Protein AF-A0A7S3J3R4-F1 (afdb_monomer)

Solvent-accessible surface area (backbone atoms only — not comparable to full-atom values): 10955 Å² total; per-residue (Å²): 114,81,49,63,76,41,89,55,71,87,68,27,63,51,72,70,65,53,47,69,31,86,88,44,47,94,72,54,48,78,91,79,59,81,81,78,92,63,85,88,74,70,98,62,64,86,93,52,90,71,54,74,69,54,53,52,48,52,53,50,51,50,54,51,51,53,54,53,51,50,52,52,51,50,52,52,52,52,52,52,50,53,50,51,53,52,51,57,58,61,67,70,74,77,82,84,78,84,78,80,92,84,80,83,87,82,84,84,84,89,83,91,79,78,94,75,86,84,80,86,78,80,94,80,85,86,84,80,89,79,85,88,81,91,84,83,82,88,76,71,71,63,64,55,56,50,52,52,54,48,55,56,54,63,66,67,70,79,119

Structure (mmCIF, N/CA/C/O backbone):
data_AF-A0A7S3J3R4-F1
#
_entry.id   AF-A0A7S3J3R4-F1
#
loop_
_atom_site.group_PDB
_atom_site.id
_atom_site.type_symbol
_atom_site.label_atom_id
_atom_site.label_alt_id
_atom_site.label_comp_id
_atom_site.label_asym_id
_atom_site.label_entity_id
_atom_site.label_seq_id
_atom_site.pdbx_PDB_ins_code
_atom_site.Cartn_x
_atom_site.Cartn_y
_atom_site.Cartn_z
_atom_site.occupancy
_atom_site.B_iso_or_equiv
_atom_site.auth_seq_id
_atom_site.auth_comp_id
_atom_site.auth_asym_id
_atom_site.auth_atom_id
_atom_site.pdbx_PDB_model_num
ATOM 1 N N . MET A 1 1 ? -12.544 8.537 21.129 1.00 68.88 1 MET A N 1
ATOM 2 C CA . MET A 1 1 ? -11.521 9.565 20.808 1.00 68.88 1 MET A CA 1
ATOM 3 C C . MET A 1 1 ? -10.364 9.594 21.810 1.00 68.88 1 M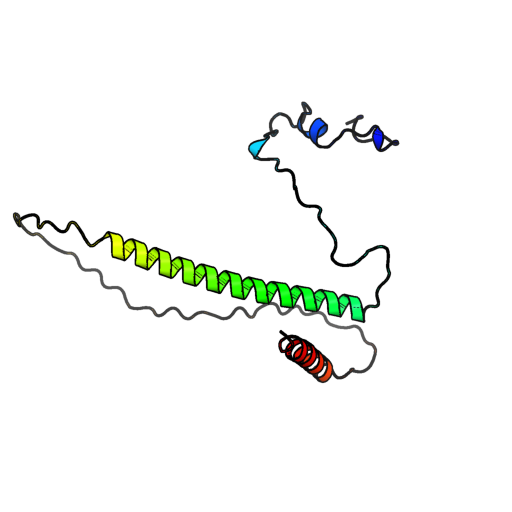ET A C 1
ATOM 5 O O . MET A 1 1 ? -9.227 9.428 21.389 1.00 68.88 1 MET A O 1
ATOM 9 N N . ASN A 1 2 ? -10.612 9.698 23.123 1.00 81.31 2 ASN A N 1
ATOM 10 C CA . ASN A 1 2 ? -9.551 9.814 24.149 1.00 81.31 2 ASN A CA 1
ATOM 11 C C . ASN A 1 2 ? -8.553 8.637 24.232 1.00 81.31 2 ASN A C 1
ATOM 13 O O . ASN A 1 2 ? -7.513 8.774 24.869 1.00 81.31 2 ASN A O 1
ATOM 17 N N . LYS A 1 3 ? -8.859 7.488 23.614 1.00 82.75 3 LYS A N 1
ATOM 18 C CA . LYS A 1 3 ? -7.997 6.292 23.589 1.00 82.75 3 LYS A CA 1
ATOM 19 C C . LYS A 1 3 ? -6.926 6.314 22.480 1.00 82.75 3 LYS A C 1
ATOM 21 O O . LYS A 1 3 ? -5.956 5.576 22.568 1.00 82.75 3 LYS A O 1
ATOM 26 N N . LEU A 1 4 ? -7.076 7.158 21.452 1.00 89.31 4 LEU A N 1
ATOM 27 C CA . LEU A 1 4 ? -6.114 7.259 20.338 1.00 89.31 4 LEU A CA 1
ATOM 28 C C . LEU A 1 4 ? -5.055 8.342 20.587 1.00 89.31 4 LEU A C 1
ATOM 30 O O . LEU A 1 4 ? -3.886 8.177 20.249 1.00 89.31 4 LEU A O 1
ATOM 34 N N . LEU A 1 5 ? -5.461 9.451 21.210 1.00 90.88 5 LEU A N 1
ATOM 35 C CA . LEU A 1 5 ? -4.620 10.628 21.441 1.00 90.88 5 LEU A CA 1
ATOM 36 C C . LEU A 1 5 ? -3.950 10.576 22.821 1.00 90.88 5 LEU A C 1
ATOM 38 O O . LEU A 1 5 ? -4.136 11.459 23.656 1.00 90.88 5 LEU A O 1
ATOM 42 N N . LYS A 1 6 ? -3.185 9.511 23.073 1.00 91.25 6 LYS A N 1
ATOM 43 C CA . LYS A 1 6 ? -2.345 9.377 24.270 1.00 91.25 6 LYS A CA 1
ATOM 44 C C . LYS A 1 6 ? -0.904 9.769 23.955 1.00 91.25 6 LYS A C 1
ATOM 46 O O . LYS A 1 6 ? -0.372 9.413 22.899 1.00 91.25 6 LYS A O 1
ATOM 51 N N . PHE A 1 7 ? -0.271 10.496 24.879 1.00 92.62 7 PHE A N 1
ATOM 52 C CA . PHE A 1 7 ? 1.134 10.887 24.746 1.00 92.62 7 PHE A CA 1
ATOM 53 C C . PHE A 1 7 ? 2.029 9.645 24.683 1.00 92.62 7 PHE A C 1
ATOM 55 O O . PHE A 1 7 ? 2.780 9.468 23.723 1.00 92.62 7 PHE A O 1
ATOM 62 N N . ASN A 1 8 ? 1.861 8.742 25.653 1.00 93.50 8 ASN A N 1
ATOM 63 C CA . ASN A 1 8 ? 2.535 7.454 25.673 1.00 93.50 8 ASN A CA 1
ATOM 64 C C . ASN A 1 8 ? 2.039 6.576 24.505 1.00 93.50 8 ASN A C 1
ATOM 66 O O . ASN A 1 8 ? 0.847 6.265 24.451 1.00 93.50 8 ASN A O 1
ATOM 70 N N . PRO A 1 9 ? 2.913 6.145 23.576 1.00 93.31 9 PRO A N 1
ATOM 71 C CA . PRO A 1 9 ? 2.506 5.323 22.438 1.00 93.31 9 PRO A CA 1
ATOM 72 C C . PRO A 1 9 ? 1.976 3.949 22.851 1.00 93.31 9 PRO A C 1
ATOM 74 O O . PRO A 1 9 ? 1.142 3.400 22.143 1.00 93.31 9 PRO A O 1
ATOM 77 N N . LYS A 1 10 ? 2.419 3.410 23.994 1.00 91.12 10 LYS A N 1
ATOM 78 C CA . LYS A 1 10 ? 1.972 2.100 24.492 1.00 91.12 10 LYS A CA 1
ATOM 79 C C . LYS A 1 10 ? 0.549 2.118 25.047 1.00 91.12 10 LYS A C 1
ATOM 81 O O . LYS A 1 10 ? -0.067 1.072 25.164 1.00 91.12 10 LYS A O 1
ATOM 86 N N . GLU A 1 11 ? 0.049 3.297 25.404 1.00 89.94 11 GLU A N 1
ATOM 87 C CA . GLU A 1 11 ? -1.320 3.489 25.898 1.00 89.94 11 GLU A CA 1
ATOM 88 C C . GLU A 1 11 ? -2.301 3.836 24.774 1.00 89.94 11 GLU A C 1
ATOM 90 O O . GLU A 1 11 ? -3.494 4.015 25.027 1.00 89.94 11 GLU A O 1
ATOM 95 N N . ARG A 1 12 ? -1.808 3.990 23.538 1.00 93.62 12 ARG A N 1
ATOM 96 C CA . ARG A 1 12 ? -2.674 4.195 22.378 1.00 93.62 12 ARG A CA 1
ATOM 97 C C . ARG A 1 12 ? -3.349 2.875 22.034 1.00 93.62 12 ARG A C 1
ATOM 99 O O . ARG A 1 12 ? -2.698 1.836 22.015 1.00 93.62 12 ARG A O 1
ATOM 106 N N . LEU A 1 13 ? -4.639 2.959 21.736 1.00 91.88 13 LEU A N 1
ATOM 107 C CA . LEU A 1 13 ? -5.449 1.832 21.278 1.00 91.88 13 LEU A CA 1
ATOM 108 C C . LEU A 1 13 ? -4.797 1.139 20.070 1.00 91.88 13 LEU A C 1
ATOM 110 O O . LEU A 1 13 ? -4.300 1.824 19.167 1.00 91.88 13 LEU A O 1
ATOM 114 N N . THR A 1 14 ? -4.816 -0.194 20.039 1.00 92.38 14 THR A N 1
ATOM 115 C CA . THR A 1 14 ? -4.342 -0.944 18.867 1.00 92.38 14 THR A CA 1
ATOM 116 C C . THR A 1 14 ? -5.329 -0.813 17.704 1.00 92.38 14 THR A C 1
ATOM 118 O O . THR A 1 14 ? -6.475 -0.397 17.881 1.00 92.38 14 THR A O 1
ATOM 121 N N . VAL A 1 15 ? -4.884 -1.126 16.482 1.00 91.50 15 VAL A N 1
ATOM 122 C CA . VAL A 1 15 ? -5.758 -1.057 15.296 1.00 91.50 15 VAL A CA 1
ATOM 123 C C . VAL A 1 15 ? -6.914 -2.053 15.414 1.00 91.50 15 VAL A C 1
ATOM 125 O O . VAL A 1 15 ? -8.041 -1.696 15.094 1.00 91.50 15 VAL A O 1
ATOM 128 N N . GLU A 1 16 ? -6.646 -3.254 15.924 1.00 89.56 16 GLU A N 1
ATOM 129 C CA . GLU A 1 16 ? -7.643 -4.314 16.124 1.00 89.56 16 GLU A CA 1
ATOM 130 C C . GLU A 1 16 ? -8.737 -3.854 17.101 1.00 89.56 16 GLU A C 1
ATOM 132 O O . GLU A 1 16 ? -9.913 -3.816 16.751 1.00 89.56 16 GLU A O 1
ATOM 137 N N . GLU A 1 17 ? -8.348 -3.337 18.269 1.00 88.88 17 GLU A N 1
ATOM 138 C CA . GLU A 1 17 ? -9.284 -2.776 19.254 1.00 88.88 17 GLU A CA 1
ATOM 139 C C . GLU A 1 17 ? -10.034 -1.532 18.736 1.00 88.88 17 GLU A C 1
ATOM 141 O O . GLU A 1 17 ? -11.140 -1.217 19.183 1.00 88.88 17 GLU A O 1
ATOM 146 N N . ALA A 1 18 ? -9.428 -0.774 17.816 1.00 90.44 18 ALA A N 1
ATOM 147 C CA . ALA A 1 18 ? -10.064 0.389 17.206 1.00 90.44 18 ALA A CA 1
ATOM 148 C C . ALA A 1 18 ? -11.159 -0.002 16.205 1.00 90.44 18 ALA A C 1
ATOM 150 O O . ALA A 1 18 ? -12.154 0.721 16.104 1.00 90.44 18 ALA A O 1
ATOM 151 N N . LEU A 1 19 ? -10.988 -1.120 15.495 1.00 90.00 19 LEU A N 1
ATOM 152 C CA . LEU A 1 19 ? -11.960 -1.654 14.537 1.00 90.00 19 LEU A CA 1
ATOM 153 C C . LEU A 1 19 ? -13.202 -2.227 15.238 1.00 90.00 19 LEU A C 1
ATOM 155 O O . LEU A 1 19 ? -14.307 -2.105 14.719 1.00 90.00 19 LEU A O 1
ATOM 159 N N . GLU A 1 20 ? -13.057 -2.715 16.470 1.00 89.62 20 GLU A N 1
ATOM 160 C CA . GLU A 1 20 ? -14.174 -3.180 17.309 1.00 89.62 20 GLU A CA 1
ATOM 161 C C . GLU A 1 20 ? -14.956 -2.042 18.000 1.00 89.62 20 GLU A C 1
ATOM 163 O O . GLU A 1 20 ? -15.964 -2.267 18.678 1.00 89.62 20 GLU A O 1
ATOM 168 N N . HIS A 1 21 ? -14.521 -0.786 17.867 1.00 91.31 21 HIS A N 1
ATOM 169 C CA . HIS A 1 21 ? -15.141 0.328 18.582 1.00 91.31 21 HIS A CA 1
ATOM 170 C C . HIS A 1 21 ? -16.574 0.603 18.087 1.00 91.31 21 HIS A C 1
ATOM 172 O O . HIS A 1 21 ? -16.830 0.695 16.888 1.00 91.31 21 HIS A O 1
ATOM 178 N N . THR A 1 22 ? -17.498 0.913 19.008 1.00 90.62 22 THR A N 1
ATOM 179 C CA . THR A 1 22 ? -18.935 1.194 18.748 1.00 90.62 22 THR A CA 1
ATOM 180 C C . THR A 1 22 ? -19.206 2.260 17.676 1.00 90.62 22 THR A C 1
ATOM 182 O O . THR A 1 22 ? -20.307 2.356 17.153 1.00 90.62 22 THR A O 1
ATOM 185 N N . TYR A 1 23 ? -18.209 3.082 17.352 1.00 89.81 23 TYR A N 1
ATOM 186 C CA . TYR A 1 23 ? -18.318 4.126 16.332 1.00 89.81 23 TYR A CA 1
ATOM 187 C C . TYR A 1 23 ? -18.191 3.569 14.905 1.00 89.81 23 TYR A C 1
ATOM 189 O O . TYR A 1 23 ? -18.845 4.065 13.997 1.00 89.81 23 TYR A O 1
ATOM 197 N N . VAL A 1 24 ? -17.361 2.542 14.707 1.00 90.69 24 VAL A N 1
ATOM 198 C CA . VAL A 1 24 ? -17.116 1.908 13.401 1.00 90.69 24 VAL A CA 1
ATOM 199 C C . VAL A 1 24 ? -17.804 0.548 13.269 1.00 90.69 24 VAL A C 1
ATOM 201 O O . VAL A 1 24 ? -17.741 -0.056 12.205 1.00 90.69 24 VAL A O 1
ATOM 204 N N . SER A 1 25 ? -18.521 0.098 14.303 1.00 89.62 25 SER A N 1
ATOM 205 C CA . SER A 1 25 ? -19.183 -1.214 14.351 1.00 89.62 25 SER A CA 1
ATOM 206 C C . SER A 1 25 ? -20.146 -1.473 13.191 1.00 89.62 25 SER A C 1
ATOM 208 O O . SER A 1 25 ? -20.285 -2.609 12.758 1.00 89.62 25 SER A O 1
ATOM 210 N N . GLN A 1 26 ? -20.778 -0.429 12.645 1.00 91.00 26 GLN A N 1
ATOM 211 C CA . GLN A 1 26 ? -21.660 -0.539 11.476 1.00 91.00 26 GLN A CA 1
ATOM 212 C C . GLN A 1 26 ? -20.921 -0.963 10.197 1.00 91.00 26 GLN A C 1
ATOM 214 O O . GLN A 1 26 ? -21.548 -1.463 9.266 1.00 91.00 26 GLN A O 1
ATOM 219 N N . PHE A 1 27 ? -19.606 -0.753 10.143 1.00 90.75 27 PHE A N 1
ATOM 220 C CA . PHE A 1 27 ? -18.751 -1.053 8.995 1.00 90.75 27 PHE A CA 1
ATOM 221 C C . PHE A 1 27 ? -17.738 -2.164 9.280 1.00 90.75 27 PHE A C 1
ATOM 223 O O . PHE A 1 27 ? -17.032 -2.575 8.362 1.00 90.75 27 PHE A O 1
ATOM 230 N N . HIS A 1 28 ? -17.655 -2.630 10.528 1.00 91.31 28 HIS A N 1
ATOM 231 C CA . HIS A 1 28 ? -16.692 -3.642 10.928 1.00 91.31 28 HIS A CA 1
ATOM 232 C C . HIS A 1 28 ? -17.027 -4.987 10.277 1.00 91.31 28 HIS A C 1
ATOM 234 O O . HIS A 1 28 ? -18.146 -5.492 10.404 1.00 91.31 28 HIS A O 1
ATOM 240 N N . ASN A 1 29 ? -16.059 -5.556 9.559 1.00 90.31 29 ASN A N 1
ATOM 241 C CA . ASN A 1 29 ? -16.207 -6.856 8.919 1.00 90.31 29 ASN A CA 1
ATOM 242 C C . ASN A 1 29 ? -14.850 -7.553 8.775 1.00 90.31 29 ASN A C 1
ATOM 244 O O . ASN A 1 29 ? -14.033 -7.175 7.934 1.00 90.31 29 ASN A O 1
ATOM 248 N N . ILE A 1 30 ? -14.680 -8.640 9.528 1.00 86.81 30 ILE A N 1
ATOM 249 C CA . ILE A 1 30 ? -13.457 -9.451 9.588 1.00 86.81 30 ILE A CA 1
ATOM 250 C C . ILE A 1 30 ? -13.030 -9.948 8.196 1.00 86.81 30 ILE A C 1
ATOM 252 O O . ILE A 1 30 ? -11.841 -9.952 7.880 1.00 86.81 30 ILE A O 1
ATOM 256 N N . ASP A 1 31 ? -13.979 -10.297 7.322 1.00 88.12 31 ASP A N 1
ATOM 257 C CA . ASP A 1 31 ? -13.667 -10.811 5.981 1.00 88.12 31 ASP A CA 1
ATOM 258 C C . ASP A 1 31 ? -13.062 -9.739 5.056 1.00 88.12 31 ASP A C 1
ATOM 260 O O . ASP A 1 31 ? -12.344 -10.060 4.106 1.00 88.12 31 ASP A O 1
ATOM 264 N N . ASN A 1 32 ? -13.336 -8.457 5.322 1.00 88.81 32 ASN A N 1
ATOM 265 C CA . ASN A 1 32 ? -12.860 -7.322 4.525 1.00 88.81 32 ASN A CA 1
ATOM 266 C C . ASN A 1 32 ? -11.655 -6.597 5.149 1.00 88.81 32 ASN A C 1
ATOM 268 O O . ASN A 1 32 ? -11.187 -5.600 4.595 1.00 88.81 32 ASN A O 1
ATOM 272 N N . GLU A 1 33 ? -11.114 -7.108 6.256 1.00 90.62 33 GLU A N 1
ATOM 273 C CA . GLU A 1 33 ? -10.012 -6.507 7.016 1.00 90.62 33 GLU A CA 1
ATOM 274 C C . GLU A 1 33 ? -8.761 -7.421 7.004 1.00 90.62 33 GLU A C 1
ATOM 276 O O . GLU A 1 33 ? -8.383 -8.001 8.022 1.00 90.62 33 GLU A O 1
ATOM 281 N N . PRO A 1 34 ? -8.082 -7.607 5.850 1.00 90.69 34 PRO A N 1
ATOM 282 C CA . PRO A 1 34 ? -6.977 -8.556 5.743 1.00 90.69 34 PRO A CA 1
ATOM 283 C C . PRO A 1 34 ? -5.692 -8.061 6.420 1.00 90.69 34 PRO A C 1
ATOM 285 O O . PRO A 1 34 ? -5.210 -6.955 6.167 1.00 90.69 34 PRO A O 1
ATOM 288 N N . VAL A 1 35 ? -5.048 -8.951 7.176 1.00 90.69 35 VAL A N 1
ATOM 289 C CA . VAL A 1 35 ? -3.709 -8.722 7.736 1.00 90.69 35 VAL A CA 1
ATOM 290 C C . VAL A 1 35 ? -2.629 -9.080 6.708 1.00 90.69 35 VAL A C 1
ATOM 292 O O . VAL A 1 35 ? -2.635 -10.148 6.088 1.00 90.69 35 VAL A O 1
ATOM 295 N N . CYS A 1 36 ? -1.655 -8.188 6.516 1.00 92.75 36 CYS A N 1
ATOM 296 C CA . CYS A 1 36 ? -0.503 -8.471 5.664 1.00 92.75 36 CYS A CA 1
ATOM 297 C C . CYS A 1 36 ? 0.511 -9.357 6.404 1.00 92.75 36 CYS A C 1
ATOM 299 O O . CYS A 1 36 ? 1.326 -8.866 7.177 1.00 92.75 36 CYS A O 1
ATOM 301 N N . ASN A 1 37 ? 0.538 -10.655 6.089 1.00 91.94 37 ASN A N 1
ATOM 302 C CA . ASN A 1 37 ? 1.492 -11.613 6.681 1.00 91.94 37 ASN A CA 1
ATOM 303 C C . ASN A 1 37 ? 2.957 -11.399 6.251 1.00 91.94 37 ASN A C 1
ATOM 305 O O . ASN A 1 37 ? 3.857 -12.105 6.702 1.00 91.94 37 ASN A O 1
ATOM 309 N N . LYS A 1 38 ? 3.212 -10.480 5.314 1.00 92.75 38 LYS A N 1
ATOM 310 C CA . LYS A 1 38 ? 4.549 -10.211 4.779 1.00 92.75 38 LYS A CA 1
ATOM 311 C C . LYS A 1 38 ? 5.073 -8.909 5.353 1.00 92.75 38 LYS A C 1
ATOM 313 O O . LYS A 1 38 ? 4.437 -7.868 5.202 1.00 92.75 38 LYS A O 1
ATOM 318 N N . VAL A 1 39 ? 6.279 -8.963 5.908 1.00 91.12 39 VAL A N 1
ATOM 319 C CA . VAL A 1 39 ? 7.015 -7.762 6.303 1.00 91.12 39 VAL A CA 1
ATOM 320 C C . VAL A 1 39 ? 7.338 -6.952 5.049 1.00 91.12 39 VAL A C 1
ATOM 322 O O . VAL A 1 39 ? 8.024 -7.426 4.139 1.00 91.12 39 VAL A O 1
ATOM 325 N N . ILE A 1 40 ? 6.820 -5.727 4.988 1.00 89.88 40 ILE A N 1
ATOM 326 C CA . ILE A 1 40 ? 7.104 -4.792 3.900 1.00 89.88 40 ILE A CA 1
ATOM 327 C C . ILE A 1 40 ? 8.492 -4.206 4.162 1.00 89.88 40 ILE A C 1
ATOM 329 O O . ILE A 1 40 ? 8.670 -3.378 5.049 1.00 89.88 40 ILE A O 1
ATOM 333 N N . SER A 1 41 ? 9.483 -4.668 3.402 1.00 88.88 41 SER A N 1
ATOM 334 C CA . SER A 1 41 ? 10.859 -4.176 3.472 1.00 88.88 41 SER A CA 1
ATOM 335 C C . SER A 1 41 ? 11.144 -3.226 2.314 1.00 88.88 41 SER A C 1
ATOM 337 O O . SER A 1 41 ? 10.807 -3.505 1.158 1.00 88.88 41 SER A O 1
ATOM 339 N N . ILE A 1 42 ? 11.778 -2.101 2.631 1.00 87.69 42 ILE A N 1
ATOM 340 C CA . ILE A 1 42 ? 12.255 -1.141 1.642 1.00 87.69 42 ILE A CA 1
ATOM 341 C C . ILE A 1 42 ? 13.555 -1.707 1.038 1.00 87.69 42 ILE A C 1
ATOM 343 O O . ILE A 1 42 ? 14.449 -2.120 1.775 1.00 87.69 42 ILE A O 1
ATOM 347 N N . PRO A 1 43 ? 13.702 -1.758 -0.301 1.00 84.25 43 PRO A N 1
ATOM 348 C CA . PRO A 1 43 ? 14.868 -2.366 -0.961 1.00 84.25 43 PRO A CA 1
ATOM 349 C C . PRO A 1 43 ? 16.167 -1.556 -0.811 1.00 84.25 43 PRO A C 1
ATOM 351 O O . PRO A 1 43 ? 17.234 -1.984 -1.275 1.00 84.25 43 PRO A O 1
ATOM 354 N N . ILE A 1 44 ? 16.066 -0.365 -0.228 1.00 86.00 44 ILE A N 1
ATOM 355 C CA . ILE A 1 44 ? 17.162 0.539 0.088 1.00 86.00 44 ILE A CA 1
ATOM 356 C C . ILE A 1 44 ? 17.084 0.803 1.591 1.00 86.00 44 ILE A C 1
ATOM 358 O O . ILE A 1 44 ? 15.996 0.981 2.123 1.00 86.00 44 ILE A O 1
ATOM 362 N N . ASP A 1 45 ? 18.232 0.770 2.260 1.00 86.44 45 ASP A N 1
ATOM 363 C CA . ASP A 1 45 ? 18.320 1.007 3.699 1.00 86.44 45 ASP A CA 1
ATOM 364 C C . ASP A 1 45 ? 18.228 2.506 4.004 1.00 86.44 45 ASP A C 1
ATOM 366 O O . ASP A 1 45 ? 19.085 3.280 3.572 1.00 86.44 45 ASP A O 1
ATOM 370 N N . ASP A 1 46 ? 17.212 2.901 4.769 1.00 85.56 46 ASP A N 1
ATOM 371 C CA . ASP A 1 46 ? 16.974 4.294 5.157 1.00 85.56 46 ASP A CA 1
ATOM 372 C C . ASP A 1 46 ? 18.034 4.829 6.132 1.00 85.56 46 ASP A C 1
ATOM 374 O O . ASP A 1 46 ? 18.266 6.038 6.199 1.00 85.56 46 ASP A O 1
ATOM 378 N N . ASN A 1 47 ? 18.739 3.948 6.850 1.00 89.62 47 ASN A N 1
ATOM 379 C CA . ASN A 1 47 ? 19.788 4.356 7.789 1.00 89.62 47 ASN A CA 1
ATOM 380 C C . ASN A 1 47 ? 21.072 4.805 7.079 1.00 89.62 47 ASN A C 1
ATOM 382 O O . ASN A 1 47 ? 21.966 5.381 7.704 1.00 89.62 47 ASN A O 1
ATOM 386 N N . LYS A 1 48 ? 21.179 4.568 5.765 1.00 89.19 48 LYS A N 1
ATOM 387 C CA . LYS A 1 48 ? 22.346 4.926 4.965 1.00 89.19 48 LYS A CA 1
ATOM 388 C C . LYS A 1 48 ? 21.985 5.912 3.862 1.00 89.19 48 LYS A C 1
ATOM 390 O O . LYS A 1 48 ? 21.173 5.655 2.979 1.00 89.19 48 LYS A O 1
ATOM 395 N N . LYS A 1 49 ? 22.701 7.035 3.829 1.00 89.81 49 LYS A N 1
ATOM 396 C CA . LYS A 1 49 ? 22.605 7.986 2.717 1.00 89.81 49 LYS A CA 1
ATOM 397 C C . LYS A 1 49 ? 23.389 7.457 1.514 1.00 89.81 49 LYS A C 1
ATOM 399 O O . LYS A 1 49 ? 24.617 7.417 1.543 1.00 89.81 49 LYS A O 1
ATOM 404 N N . PHE A 1 50 ? 22.684 7.068 0.455 1.00 87.25 50 PHE A N 1
ATOM 405 C CA . PHE A 1 50 ? 23.294 6.711 -0.830 1.00 87.25 50 PHE A CA 1
ATOM 406 C C . PHE A 1 50 ? 23.516 7.941 -1.719 1.00 87.25 50 PHE A C 1
ATOM 408 O O . PHE A 1 50 ? 22.863 8.977 -1.575 1.00 87.25 50 PHE A O 1
ATOM 415 N N . SER A 1 51 ? 24.430 7.825 -2.681 1.00 91.62 51 SER A N 1
ATOM 416 C CA . SER A 1 51 ? 24.611 8.848 -3.711 1.00 91.62 51 SER A CA 1
ATOM 417 C C . SER A 1 51 ? 23.419 8.878 -4.673 1.00 91.62 51 SER A C 1
ATOM 419 O O . SER A 1 51 ? 22.788 7.857 -4.952 1.00 91.62 51 SER A O 1
ATOM 421 N N . ILE A 1 52 ? 23.164 10.034 -5.295 1.00 91.81 52 ILE A N 1
ATOM 422 C CA . ILE A 1 52 ? 22.136 10.197 -6.341 1.00 91.81 52 ILE A CA 1
ATOM 423 C C . ILE A 1 52 ? 22.293 9.139 -7.447 1.00 91.81 52 ILE A C 1
ATOM 425 O O . ILE A 1 52 ? 21.305 8.609 -7.957 1.00 91.81 52 ILE A O 1
ATOM 429 N N . LYS A 1 53 ? 23.538 8.814 -7.826 1.00 93.38 53 LYS A N 1
ATOM 430 C CA . LYS A 1 53 ? 23.823 7.811 -8.866 1.00 93.38 53 LYS A CA 1
ATOM 431 C C . LYS A 1 53 ? 23.369 6.409 -8.451 1.00 93.38 53 LYS A C 1
ATOM 433 O O . LYS A 1 53 ? 22.816 5.684 -9.273 1.00 93.38 53 LYS A O 1
ATOM 438 N N . GLU A 1 54 ? 23.570 6.046 -7.190 1.00 89.44 54 GLU A N 1
ATOM 439 C CA . GLU A 1 54 ? 23.218 4.731 -6.645 1.00 89.44 54 GLU A CA 1
ATOM 440 C C . GLU A 1 54 ? 21.702 4.571 -6.517 1.00 89.44 54 GLU A C 1
ATOM 442 O O . GLU A 1 54 ? 21.160 3.550 -6.939 1.00 89.44 54 GLU A O 1
ATOM 447 N N . TYR A 1 55 ? 21.004 5.612 -6.051 1.00 91.31 55 TYR A N 1
ATOM 448 C CA . TYR A 1 55 ? 19.540 5.646 -6.041 1.00 91.31 55 TYR A CA 1
ATOM 449 C C . TYR A 1 55 ? 18.955 5.478 -7.447 1.00 91.31 55 TYR A C 1
ATOM 451 O O . TYR A 1 55 ? 18.079 4.641 -7.665 1.00 91.31 55 TYR A O 1
ATOM 459 N N . ARG A 1 56 ? 19.478 6.221 -8.436 1.00 92.75 56 ARG A N 1
ATOM 460 C CA . ARG A 1 56 ? 19.060 6.083 -9.843 1.00 92.75 56 ARG A CA 1
ATOM 461 C C . ARG A 1 56 ? 19.276 4.664 -10.355 1.00 92.75 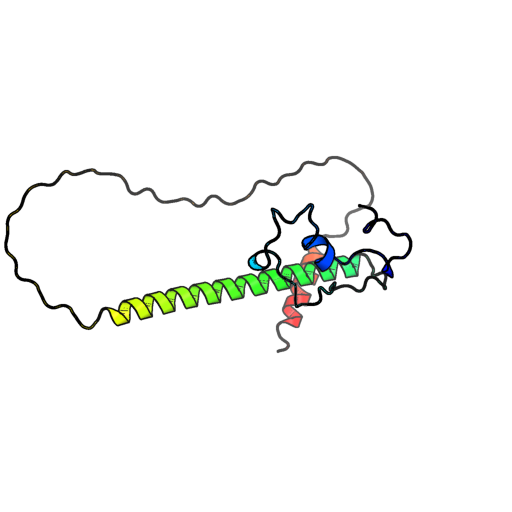56 ARG A C 1
ATOM 463 O O . ARG A 1 56 ? 18.377 4.095 -10.968 1.00 92.75 56 ARG A O 1
ATOM 470 N N . LEU A 1 57 ? 20.444 4.086 -10.077 1.00 92.12 57 LEU A N 1
ATOM 471 C CA . LEU A 1 57 ? 20.762 2.719 -10.475 1.00 92.12 57 LEU A CA 1
ATOM 472 C C . LEU A 1 57 ? 19.777 1.712 -9.866 1.00 92.12 57 LEU A C 1
ATOM 474 O O . LEU A 1 57 ? 19.278 0.861 -10.597 1.00 92.12 57 LEU A O 1
ATOM 478 N N . LYS A 1 58 ? 19.457 1.830 -8.572 1.00 90.19 58 LYS A N 1
ATOM 479 C CA . LYS A 1 58 ? 18.486 0.964 -7.882 1.00 90.19 58 LYS A CA 1
ATOM 480 C C . LYS A 1 58 ? 17.082 1.052 -8.484 1.00 90.19 58 LYS A C 1
ATOM 482 O O . LYS A 1 58 ? 16.459 0.035 -8.779 1.00 90.19 58 LYS A O 1
ATOM 487 N N . ILE A 1 59 ? 16.608 2.259 -8.769 1.00 92.06 59 ILE A N 1
ATOM 488 C CA . ILE A 1 59 ? 15.305 2.445 -9.420 1.00 92.06 59 ILE A CA 1
ATOM 489 C C . ILE A 1 59 ? 15.301 1.781 -10.805 1.00 92.06 59 ILE A C 1
ATOM 491 O O . ILE A 1 59 ? 14.358 1.076 -11.169 1.00 92.06 59 ILE A O 1
ATOM 495 N N . TYR A 1 60 ? 16.374 1.949 -11.581 1.00 92.94 60 TYR A N 1
ATOM 496 C CA . TYR A 1 60 ? 16.481 1.325 -12.899 1.00 92.94 60 TYR A CA 1
ATOM 497 C C . TYR A 1 60 ? 16.582 -0.202 -12.832 1.00 92.94 60 TYR A C 1
ATOM 4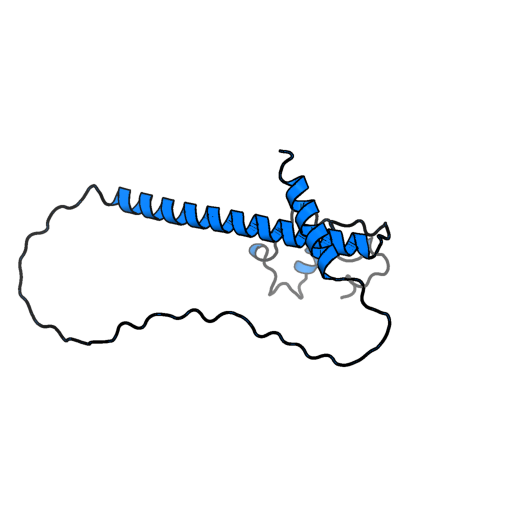99 O O . TYR A 1 60 ? 15.947 -0.873 -13.655 1.00 92.94 60 TYR A O 1
ATOM 507 N N . THR A 1 61 ? 17.304 -0.768 -11.855 1.00 91.75 61 THR A N 1
ATOM 508 C CA . THR A 1 61 ? 17.323 -2.225 -11.639 1.00 91.75 61 THR A CA 1
ATOM 509 C C . THR A 1 61 ? 15.925 -2.755 -11.365 1.00 91.75 61 THR A C 1
ATOM 511 O O . THR A 1 61 ? 15.530 -3.762 -11.958 1.00 91.75 61 THR A O 1
ATOM 514 N N . ASP A 1 62 ? 15.157 -2.062 -10.527 1.00 92.25 62 ASP A N 1
ATOM 515 C CA . ASP A 1 62 ? 13.839 -2.515 -10.087 1.00 92.25 62 ASP A CA 1
ATOM 516 C C . ASP A 1 62 ? 12.813 -2.433 -11.216 1.00 92.25 62 ASP A C 1
ATOM 518 O O . ASP A 1 62 ? 12.074 -3.391 -11.463 1.00 92.25 62 ASP A O 1
ATOM 522 N N . ILE A 1 63 ? 12.827 -1.342 -11.991 1.00 93.19 63 ILE A N 1
ATOM 523 C CA . ILE A 1 63 ? 11.996 -1.208 -13.194 1.00 93.19 63 ILE A CA 1
ATOM 524 C C . ILE A 1 63 ? 12.319 -2.324 -14.192 1.00 93.19 63 ILE A C 1
ATOM 526 O O . ILE A 1 63 ? 11.406 -2.937 -14.757 1.00 93.19 63 ILE A O 1
ATOM 530 N N . HIS A 1 64 ? 13.603 -2.607 -14.428 1.00 93.25 64 HIS A N 1
ATOM 531 C CA . HIS A 1 64 ? 14.006 -3.652 -15.365 1.00 93.25 64 HIS A CA 1
ATOM 532 C C . HIS A 1 64 ? 13.573 -5.043 -14.884 1.00 93.25 64 HIS A C 1
ATOM 534 O O . HIS A 1 64 ? 12.990 -5.807 -15.659 1.00 93.25 64 HIS A O 1
ATOM 540 N N . LYS A 1 65 ? 13.785 -5.351 -13.598 1.00 93.50 65 LYS A N 1
ATOM 541 C CA . LYS A 1 65 ? 13.360 -6.606 -12.967 1.00 93.50 65 LYS A CA 1
ATOM 542 C C . LYS A 1 65 ? 11.847 -6.792 -13.078 1.00 93.50 65 LYS A C 1
ATOM 544 O O . LYS A 1 65 ? 11.403 -7.813 -13.603 1.00 93.50 65 LYS A O 1
ATOM 549 N N . ARG A 1 66 ? 11.059 -5.773 -12.717 1.00 93.44 66 ARG A N 1
ATOM 550 C CA . ARG A 1 66 ? 9.590 -5.798 -12.808 1.00 93.44 66 ARG A CA 1
ATOM 551 C C . ARG A 1 66 ? 9.102 -6.009 -14.242 1.00 93.44 66 ARG A C 1
ATOM 553 O O . ARG A 1 66 ? 8.207 -6.819 -14.470 1.00 93.44 66 ARG A O 1
ATOM 560 N N . LYS A 1 67 ? 9.708 -5.337 -15.231 1.00 94.00 67 LYS A N 1
ATOM 561 C CA . LYS A 1 67 ? 9.380 -5.543 -16.656 1.00 94.00 67 LYS A CA 1
ATOM 562 C C . LYS A 1 67 ? 9.717 -6.961 -17.126 1.00 94.00 67 LYS A C 1
ATOM 564 O O . LYS A 1 67 ? 8.932 -7.551 -17.866 1.00 94.00 67 LYS A O 1
ATOM 569 N N . LYS A 1 68 ? 10.856 -7.520 -16.704 1.00 94.56 68 LYS A N 1
ATOM 570 C CA . LYS A 1 68 ? 11.259 -8.897 -17.033 1.00 94.56 68 LYS A CA 1
ATOM 571 C C . LYS A 1 68 ? 10.289 -9.919 -16.435 1.00 94.56 68 LYS A C 1
ATOM 573 O O . LYS A 1 68 ? 9.858 -10.826 -17.141 1.00 94.56 68 LYS A O 1
ATOM 578 N N . GLU A 1 69 ? 9.908 -9.755 -15.171 1.00 94.19 69 GLU A N 1
ATOM 579 C CA . GLU A 1 69 ? 8.931 -10.619 -14.498 1.00 94.19 69 GLU A CA 1
ATOM 580 C C . GLU A 1 69 ? 7.542 -10.536 -15.136 1.00 94.19 69 GLU A C 1
ATOM 582 O O . GLU A 1 69 ? 6.913 -11.568 -15.354 1.00 94.19 69 GLU A O 1
ATOM 587 N N . LEU A 1 70 ? 7.083 -9.335 -15.505 1.00 93.44 70 LEU A N 1
ATOM 588 C CA . LEU A 1 70 ? 5.799 -9.154 -16.184 1.00 93.44 70 LEU A CA 1
ATOM 589 C C . LEU A 1 70 ? 5.761 -9.883 -17.533 1.00 93.44 70 LEU A C 1
ATOM 591 O O . LEU A 1 70 ? 4.788 -10.570 -17.830 1.00 93.44 70 LEU A O 1
ATOM 595 N N . ARG A 1 71 ? 6.838 -9.790 -18.325 1.00 93.12 71 ARG A N 1
ATOM 596 C CA . ARG A 1 71 ? 6.957 -10.533 -19.591 1.00 93.12 71 ARG A CA 1
ATOM 597 C C . ARG A 1 71 ? 6.847 -12.040 -19.363 1.00 93.12 71 ARG A C 1
ATOM 599 O O . ARG A 1 71 ? 6.054 -12.685 -20.036 1.00 93.12 71 ARG A O 1
ATOM 606 N N . LYS A 1 72 ? 7.572 -12.583 -18.378 1.00 93.62 72 LYS A N 1
ATOM 607 C CA . LYS A 1 72 ? 7.495 -14.011 -18.022 1.00 93.62 72 LYS A CA 1
ATOM 608 C C . LYS A 1 72 ? 6.082 -14.424 -17.603 1.00 93.62 72 LYS A C 1
ATOM 610 O O . LYS A 1 72 ? 5.575 -15.423 -18.099 1.00 93.62 72 LYS A O 1
ATOM 615 N N . LYS A 1 73 ? 5.425 -13.645 -16.735 1.00 93.00 73 LYS A N 1
ATOM 616 C CA . LYS A 1 73 ? 4.046 -13.912 -16.291 1.00 93.00 73 LYS A CA 1
ATOM 617 C C . LYS A 1 73 ? 3.058 -13.912 -17.457 1.00 93.00 73 LYS A C 1
ATOM 619 O O . LYS A 1 73 ? 2.202 -14.788 -17.512 1.00 93.00 73 LYS A O 1
ATOM 624 N N . ASN A 1 74 ? 3.197 -12.976 -18.396 1.00 93.25 74 ASN A N 1
ATOM 625 C CA . ASN A 1 74 ? 2.344 -12.917 -19.582 1.00 93.25 74 ASN A CA 1
ATOM 626 C C . ASN A 1 74 ? 2.545 -14.139 -20.485 1.00 93.25 74 ASN A C 1
ATOM 628 O O . ASN A 1 74 ? 1.555 -14.732 -20.899 1.00 93.25 74 ASN A O 1
ATOM 632 N N . MET A 1 75 ? 3.795 -14.562 -20.713 1.00 93.38 75 MET A N 1
ATOM 633 C CA . MET A 1 75 ? 4.082 -15.776 -21.489 1.00 93.38 75 MET A CA 1
ATOM 634 C C . MET A 1 75 ? 3.492 -17.027 -20.831 1.00 93.38 75 MET A C 1
ATOM 636 O O . MET A 1 75 ? 2.855 -17.831 -21.501 1.00 93.38 75 MET A O 1
ATOM 640 N N . ILE A 1 76 ? 3.645 -17.175 -19.512 1.00 94.19 76 ILE A N 1
ATOM 641 C CA . ILE A 1 76 ? 3.071 -18.307 -18.770 1.00 94.19 76 ILE A CA 1
ATOM 642 C C . ILE A 1 76 ? 1.540 -18.276 -18.840 1.00 94.19 76 ILE A C 1
ATOM 644 O O . ILE A 1 76 ? 0.913 -19.305 -19.070 1.00 94.19 76 ILE A O 1
ATOM 648 N N . LYS A 1 77 ? 0.921 -17.102 -18.676 1.00 93.00 77 LYS A N 1
ATOM 649 C CA . LYS A 1 77 ? -0.536 -16.943 -18.768 1.00 93.00 77 LYS A CA 1
ATOM 650 C C . LYS A 1 77 ? -1.058 -17.331 -20.152 1.00 93.00 77 LYS A C 1
ATOM 652 O O . LYS A 1 77 ? -2.084 -17.998 -20.243 1.00 93.00 77 LYS A O 1
ATOM 657 N N . GLU A 1 78 ? -0.352 -16.930 -21.203 1.00 92.88 78 GLU A N 1
ATOM 658 C CA . GLU A 1 78 ? -0.674 -17.282 -22.584 1.00 92.88 78 GLU A CA 1
ATOM 659 C C . GLU A 1 78 ? -0.546 -18.794 -22.820 1.00 92.88 78 GLU A C 1
ATOM 661 O O . GLU A 1 78 ? -1.486 -19.420 -23.304 1.00 92.88 78 GLU A O 1
ATOM 666 N N . GLN A 1 79 ? 0.551 -19.417 -22.379 1.00 90.81 79 GLN A N 1
ATOM 667 C CA . GLN A 1 79 ? 0.715 -20.873 -22.449 1.00 90.81 79 GLN A CA 1
ATOM 668 C C . GLN A 1 79 ? -0.393 -21.618 -21.692 1.00 90.81 79 GLN A C 1
ATOM 670 O O . GLN A 1 79 ? -0.983 -22.554 -22.228 1.00 90.81 79 GLN A O 1
ATOM 675 N N . LEU A 1 80 ? -0.725 -21.184 -20.471 1.00 93.75 80 LEU A N 1
ATOM 676 C CA . LEU A 1 80 ? -1.812 -21.764 -19.676 1.00 93.75 80 LEU A CA 1
ATOM 677 C C . LEU A 1 80 ? -3.175 -21.620 -20.366 1.00 93.75 80 LEU A C 1
ATOM 679 O O . LEU A 1 80 ? -3.984 -22.544 -20.302 1.00 93.75 80 LEU A O 1
ATOM 683 N N . TYR A 1 81 ? -3.431 -20.491 -21.032 1.00 93.56 81 TYR A N 1
ATOM 684 C CA . TYR A 1 81 ? -4.647 -20.287 -21.819 1.00 93.56 81 TYR A CA 1
ATOM 685 C C . TYR A 1 81 ? -4.750 -21.308 -22.961 1.00 93.56 81 TYR A C 1
ATOM 687 O O . TYR A 1 81 ? -5.765 -21.998 -23.070 1.00 93.56 81 TYR A O 1
ATOM 695 N N . TYR A 1 82 ? -3.681 -21.478 -23.746 1.00 90.75 82 TYR A N 1
ATOM 696 C CA . TYR A 1 82 ? -3.654 -22.464 -24.830 1.00 90.75 82 TYR A CA 1
ATOM 697 C C . TYR A 1 82 ? -3.780 -23.908 -24.325 1.00 90.75 82 TYR A C 1
ATOM 699 O O . TYR A 1 82 ? -4.503 -24.703 -24.924 1.00 90.75 82 TYR A O 1
ATOM 707 N N . GLN A 1 83 ? -3.145 -24.253 -23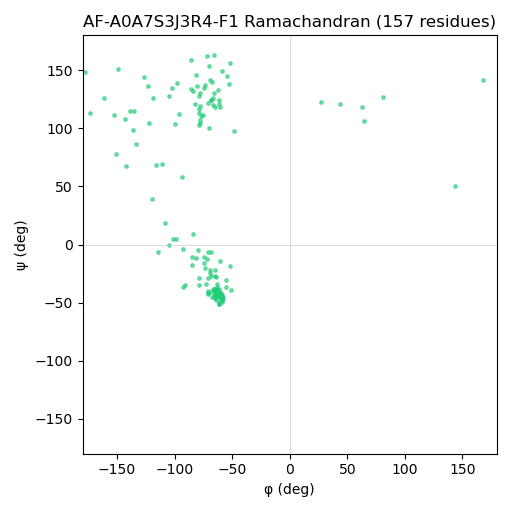.200 1.00 88.19 83 GLN A N 1
ATOM 708 C CA . GLN A 1 83 ? -3.274 -25.584 -22.592 1.00 88.19 83 GLN A CA 1
ATOM 709 C C . GLN A 1 83 ? -4.714 -25.877 -22.146 1.00 88.19 83 GLN A C 1
ATOM 711 O O . GLN A 1 83 ? -5.237 -26.950 -22.440 1.00 88.19 83 GLN A O 1
ATOM 716 N N . LYS A 1 84 ? -5.386 -24.915 -21.496 1.00 90.00 84 LYS A N 1
ATOM 717 C CA . LYS A 1 84 ? -6.797 -25.056 -21.096 1.00 90.00 84 LYS A CA 1
ATOM 718 C C . LYS A 1 84 ? -7.727 -25.218 -22.299 1.00 90.00 84 LYS A C 1
ATOM 720 O O . LYS A 1 84 ? -8.603 -26.077 -22.267 1.00 90.00 84 LYS A O 1
ATOM 725 N N . ALA A 1 85 ? -7.518 -24.441 -23.364 1.00 89.81 85 ALA A N 1
ATOM 726 C CA . ALA A 1 85 ? -8.299 -24.562 -24.595 1.00 89.81 85 ALA A CA 1
ATOM 727 C C . ALA A 1 85 ? -8.118 -25.940 -25.258 1.00 89.81 85 ALA A C 1
ATOM 729 O O . ALA A 1 85 ? -9.094 -26.566 -25.666 1.00 89.81 85 ALA A O 1
ATOM 730 N N . LYS A 1 86 ? -6.880 -26.453 -25.299 1.00 86.25 86 LYS A N 1
ATOM 731 C CA . LYS A 1 86 ? -6.578 -27.788 -25.832 1.00 86.25 86 LYS A CA 1
ATOM 732 C C . LYS A 1 86 ? -7.206 -28.906 -24.993 1.00 86.25 86 LYS A C 1
ATOM 734 O O . LYS A 1 86 ? -7.753 -29.846 -25.560 1.00 86.25 86 LYS A O 1
ATOM 739 N N . ALA A 1 87 ? -7.166 -28.797 -23.664 1.00 81.44 87 ALA A N 1
ATOM 740 C CA . ALA A 1 87 ? -7.808 -29.759 -22.768 1.00 81.44 87 ALA A CA 1
ATOM 741 C C . ALA A 1 87 ? -9.339 -29.776 -22.938 1.00 81.44 87 ALA A C 1
ATOM 743 O O . ALA A 1 87 ? -9.927 -30.847 -23.036 1.00 81.44 87 ALA A O 1
ATOM 744 N N . ALA A 1 88 ? -9.982 -28.608 -23.063 1.00 78.75 88 ALA A N 1
ATOM 745 C CA . ALA A 1 88 ? -11.423 -28.519 -23.317 1.00 78.75 88 ALA A CA 1
ATOM 746 C C . ALA A 1 88 ? -11.823 -29.121 -24.680 1.00 78.75 88 ALA A C 1
ATOM 748 O O . ALA A 1 88 ? -12.840 -29.809 -24.786 1.00 78.75 88 ALA A O 1
ATOM 749 N N . ALA A 1 89 ? -10.998 -28.924 -25.714 1.00 74.25 89 ALA A N 1
ATOM 750 C CA . ALA A 1 89 ? -11.201 -29.558 -27.014 1.00 74.25 89 ALA A CA 1
ATOM 751 C C . ALA A 1 89 ? -11.046 -31.091 -26.945 1.00 74.25 89 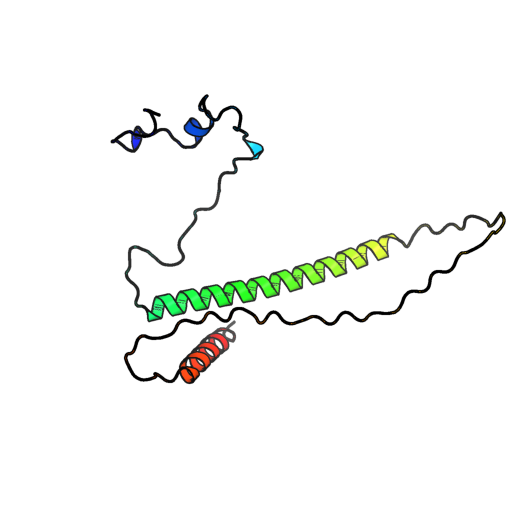ALA A C 1
ATOM 753 O O . ALA A 1 89 ? -11.832 -31.812 -27.557 1.00 74.25 89 ALA A O 1
ATOM 754 N N . ALA A 1 90 ? -10.091 -31.599 -26.158 1.00 68.12 90 ALA A N 1
ATOM 755 C CA . ALA A 1 90 ? -9.873 -33.036 -25.975 1.00 68.12 90 ALA A CA 1
ATOM 756 C C . ALA A 1 90 ? -11.012 -33.741 -25.208 1.00 68.12 90 ALA A C 1
ATOM 758 O O . ALA A 1 90 ? -11.259 -34.920 -25.445 1.00 68.12 90 ALA A O 1
ATOM 759 N N . THR A 1 91 ? -11.748 -33.044 -24.337 1.00 60.66 91 THR A N 1
ATOM 760 C CA . THR A 1 91 ? -12.917 -33.608 -23.629 1.00 60.66 91 THR A CA 1
ATOM 761 C C . THR A 1 91 ? -14.155 -33.758 -24.529 1.00 60.66 91 THR A C 1
ATOM 763 O O . THR A 1 91 ? -15.055 -34.527 -24.212 1.00 60.66 91 THR A O 1
ATOM 766 N N . THR A 1 92 ? -14.202 -33.102 -25.695 1.00 59.38 92 THR A N 1
ATOM 767 C CA . THR A 1 92 ? -15.370 -33.136 -26.609 1.00 59.38 92 THR A CA 1
ATOM 768 C C . THR A 1 92 ? -15.374 -34.361 -27.550 1.00 59.38 92 THR A C 1
ATOM 770 O O . THR A 1 92 ? -16.186 -34.447 -28.467 1.00 59.38 92 THR A O 1
ATOM 773 N N . GLN A 1 93 ? -14.483 -35.341 -27.349 1.00 55.72 93 GLN A N 1
ATOM 774 C CA . GLN A 1 93 ? -14.257 -36.427 -28.319 1.00 55.72 93 GLN A CA 1
ATOM 775 C C . GLN A 1 93 ? -14.957 -37.772 -28.030 1.00 55.72 93 GLN A C 1
ATOM 777 O O . GLN A 1 93 ? -14.771 -38.706 -28.802 1.00 55.72 93 GLN A O 1
ATOM 782 N N . TYR A 1 94 ? -15.807 -37.889 -27.002 1.00 34.75 94 TYR A N 1
ATOM 783 C CA . TYR A 1 94 ? -16.646 -39.084 -26.794 1.00 34.75 94 TYR A CA 1
ATOM 784 C C . TYR A 1 94 ? -18.079 -38.697 -26.416 1.00 34.75 94 TYR A C 1
ATOM 786 O O . TYR A 1 94 ? -18.368 -38.392 -25.264 1.00 34.75 94 TYR A O 1
ATOM 794 N N . GLY A 1 95 ? -18.974 -38.703 -27.410 1.00 42.88 95 GLY A N 1
ATOM 795 C CA . GLY A 1 95 ? -20.411 -38.487 -27.206 1.00 42.88 95 GLY A CA 1
ATOM 796 C C . GLY A 1 95 ? -21.105 -37.689 -28.311 1.00 42.88 95 GLY A C 1
ATOM 797 O O . GLY A 1 95 ? -21.804 -36.727 -28.017 1.00 42.88 95 GLY A O 1
ATOM 798 N N . ARG A 1 96 ? -20.932 -38.063 -29.587 1.00 39.69 96 ARG A N 1
ATOM 799 C CA . ARG A 1 96 ? -21.731 -37.516 -30.700 1.00 39.69 96 ARG A CA 1
ATOM 800 C C . ARG A 1 96 ? -22.662 -38.597 -31.252 1.00 39.69 96 ARG A C 1
ATOM 802 O O . ARG A 1 96 ? -22.464 -39.105 -32.349 1.00 39.69 96 ARG A O 1
ATOM 809 N N . GLY A 1 97 ? -23.658 -38.974 -30.449 1.00 35.81 97 GLY A N 1
ATOM 810 C CA . GLY A 1 97 ? -24.829 -39.702 -30.931 1.00 35.81 97 GLY A CA 1
ATOM 811 C C . GLY A 1 97 ? -25.685 -38.757 -31.772 1.00 35.81 97 GLY A C 1
ATOM 812 O O . GLY A 1 97 ? -26.073 -37.692 -31.300 1.00 35.81 97 GLY A O 1
ATOM 813 N N . TYR A 1 98 ? -25.920 -39.113 -33.031 1.00 28.77 98 TYR A N 1
ATOM 814 C CA . TYR A 1 98 ? -26.838 -38.414 -33.930 1.00 28.77 98 TYR A CA 1
ATOM 815 C C . TYR A 1 98 ? -28.270 -38.447 -33.366 1.00 28.77 98 TYR A C 1
ATOM 817 O O . TYR A 1 98 ? -28.799 -39.547 -33.198 1.00 28.77 98 TYR A O 1
ATOM 825 N N . PRO A 1 99 ? -28.959 -37.310 -33.160 1.00 41.34 99 PRO A N 1
ATOM 826 C CA . PRO A 1 99 ? -30.410 -37.312 -33.130 1.00 41.34 99 PRO A CA 1
ATOM 827 C C . PRO A 1 99 ? -30.949 -37.181 -34.563 1.00 41.34 99 PRO A C 1
ATOM 829 O O . PRO A 1 99 ? -30.457 -36.389 -35.371 1.00 41.34 99 PRO A O 1
ATOM 832 N N . LYS A 1 100 ? -31.932 -38.030 -34.880 1.00 41.72 100 LY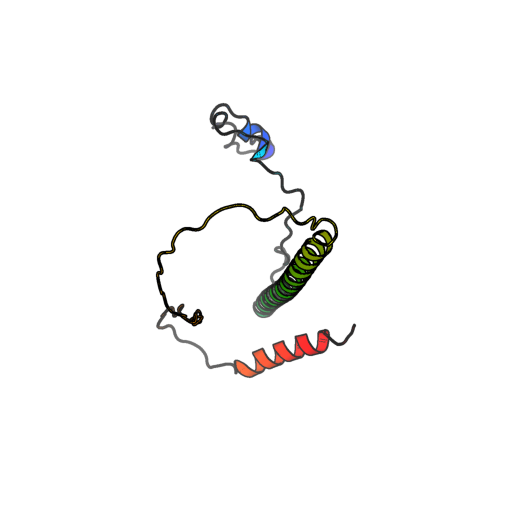S A N 1
ATOM 833 C CA . LYS A 1 100 ? -32.647 -38.093 -36.160 1.00 41.72 100 LYS A CA 1
ATOM 834 C C . LYS A 1 100 ? -33.254 -36.737 -36.543 1.00 41.72 100 LYS A C 1
ATOM 836 O O . LYS A 1 100 ? -33.727 -35.993 -35.690 1.00 41.72 100 LYS A O 1
ATOM 841 N N . LYS A 1 101 ? -33.251 -36.474 -37.853 1.00 35.09 101 LYS A N 1
ATOM 842 C CA . LYS A 1 101 ? -34.054 -35.445 -38.520 1.00 35.09 101 LYS A CA 1
ATOM 843 C C . LYS A 1 101 ? -35.526 -35.820 -38.403 1.00 35.09 101 LYS A C 1
ATOM 845 O O . LYS A 1 101 ? -35.826 -36.948 -38.753 1.00 35.09 101 LYS A O 1
ATOM 850 N N . ASP A 1 102 ? -36.339 -34.869 -37.963 1.00 37.75 102 ASP A N 1
ATOM 851 C CA . ASP A 1 102 ? -37.745 -34.572 -38.289 1.00 37.75 102 ASP A CA 1
ATOM 852 C C . ASP A 1 102 ? -37.959 -33.237 -37.538 1.00 37.75 102 ASP A C 1
ATOM 854 O O . ASP A 1 102 ? -37.687 -33.178 -36.344 1.00 37.75 102 ASP A O 1
ATOM 858 N N . VAL A 1 103 ? -38.172 -32.058 -38.127 1.00 36.78 103 VAL A N 1
ATOM 859 C CA . VAL A 1 103 ? -39.319 -31.584 -38.911 1.00 36.78 103 VAL A CA 1
ATOM 860 C C . VAL A 1 103 ? -39.025 -30.143 -39.399 1.00 36.78 103 VAL A C 1
ATOM 862 O O . VAL A 1 103 ? -38.356 -29.387 -38.702 1.00 36.78 103 VAL A O 1
ATOM 865 N N . ALA A 1 104 ? -39.566 -29.810 -40.578 1.00 39.44 104 ALA A N 1
ATOM 866 C CA . ALA A 1 104 ? -40.025 -28.504 -41.096 1.00 39.44 104 ALA A CA 1
ATOM 867 C C . ALA A 1 104 ? -39.196 -27.203 -40.896 1.00 39.44 104 ALA A C 1
ATOM 869 O O . ALA A 1 104 ? -39.008 -26.696 -39.795 1.00 39.44 104 ALA A O 1
ATOM 870 N N . GLU A 1 105 ? -38.830 -26.596 -42.033 1.00 36.31 105 GLU A N 1
ATOM 871 C CA . GLU A 1 105 ? -38.429 -25.186 -42.207 1.00 36.31 105 GLU A CA 1
ATOM 872 C C . GLU A 1 105 ? -39.563 -24.227 -41.766 1.00 36.31 105 GLU A C 1
ATOM 874 O O . GLU A 1 105 ? -40.735 -24.579 -41.930 1.00 36.31 105 GLU A O 1
ATOM 879 N N . PRO A 1 106 ? -39.267 -23.009 -41.257 1.00 43.41 106 PRO A N 1
ATOM 880 C CA . PRO A 1 106 ? -39.212 -21.873 -42.184 1.00 43.41 106 PRO A CA 1
ATOM 881 C C . PRO A 1 106 ? -38.226 -20.730 -41.831 1.00 43.41 106 PRO A C 1
ATOM 883 O O . PRO A 1 106 ? -37.991 -20.387 -40.677 1.00 43.41 106 PRO A O 1
ATOM 886 N N . ALA A 1 107 ? -37.761 -20.087 -42.907 1.00 35.41 107 ALA A N 1
ATOM 887 C CA . ALA A 1 107 ? -37.519 -18.650 -43.106 1.00 35.41 107 ALA A CA 1
ATOM 888 C C . ALA A 1 107 ? -36.485 -17.870 -42.251 1.00 35.41 107 ALA A C 1
ATOM 890 O O . ALA A 1 107 ? -36.622 -17.618 -41.058 1.00 35.41 107 ALA A O 1
ATOM 891 N N . ARG A 1 108 ? -35.490 -17.344 -42.981 1.00 43.38 108 ARG A N 1
ATOM 892 C CA . ARG A 1 108 ? -34.535 -16.285 -42.603 1.00 43.38 108 ARG A CA 1
ATOM 893 C C . ARG A 1 108 ? -35.221 -14.924 -42.389 1.00 43.38 108 ARG A C 1
ATOM 895 O O . ARG A 1 108 ? -36.238 -14.649 -43.020 1.00 43.38 108 ARG A O 1
ATOM 902 N N . PRO A 1 109 ? -34.532 -13.989 -41.712 1.00 39.69 109 PRO A N 1
ATOM 903 C CA . PRO A 1 109 ? -34.144 -12.778 -42.443 1.00 39.69 109 PRO A CA 1
ATOM 904 C C . PRO A 1 109 ? -32.643 -12.473 -42.364 1.00 39.69 109 PRO A C 1
ATOM 906 O O . PRO A 1 109 ? -31.961 -12.719 -41.372 1.00 39.69 109 PRO A O 1
ATOM 909 N N . ALA A 1 110 ? -32.131 -11.951 -43.475 1.00 42.09 110 ALA A N 1
ATOM 910 C CA . ALA A 1 110 ? -30.756 -11.522 -43.653 1.00 42.09 110 ALA A CA 1
ATOM 911 C C . ALA A 1 110 ? -30.529 -10.127 -43.055 1.00 42.09 110 ALA A C 1
ATOM 913 O O . ALA A 1 110 ? -31.293 -9.213 -43.352 1.00 42.09 110 ALA A O 1
ATOM 914 N N . THR A 1 111 ? -29.415 -9.942 -42.341 1.00 42.84 111 THR A N 1
ATOM 915 C CA . THR A 1 111 ? -28.828 -8.610 -42.142 1.00 42.84 111 THR A CA 1
ATOM 916 C C . THR A 1 111 ? -27.320 -8.681 -42.347 1.00 42.84 111 THR A C 1
ATOM 918 O O . THR A 1 111 ? -26.583 -9.364 -41.639 1.00 42.84 111 THR A O 1
ATOM 921 N N . THR A 1 112 ? -26.876 -7.985 -43.383 1.00 48.34 112 THR A N 1
ATOM 922 C CA . THR A 1 112 ? -25.496 -7.791 -43.818 1.00 48.34 112 THR A CA 1
ATOM 923 C C . THR A 1 112 ? -24.833 -6.673 -43.018 1.00 48.34 112 THR A C 1
ATOM 925 O O . THR A 1 112 ? -25.267 -5.536 -43.156 1.00 48.34 112 THR A O 1
ATOM 928 N N . HIS A 1 113 ? -23.734 -6.927 -42.296 1.00 36.78 113 HIS A N 1
ATOM 929 C CA . HIS A 1 113 ? -22.793 -5.859 -41.924 1.00 36.78 113 HIS A CA 1
ATOM 930 C C . HIS A 1 113 ? -21.324 -6.319 -41.957 1.00 36.78 113 HIS A C 1
ATOM 932 O O . HIS A 1 113 ? -20.860 -7.099 -41.133 1.00 36.78 113 HIS A O 1
ATOM 938 N N . GLY A 1 114 ? -20.639 -5.808 -42.985 1.00 35.88 114 GLY A N 1
ATOM 939 C CA . GLY A 1 114 ? -19.245 -5.359 -43.072 1.00 35.88 114 GLY A CA 1
ATOM 940 C C . GLY A 1 114 ? -18.168 -5.944 -42.157 1.00 35.88 114 GLY A C 1
ATOM 941 O O . GLY A 1 114 ? -18.149 -5.732 -40.949 1.00 35.88 114 GLY A O 1
ATOM 942 N N . LYS A 1 115 ? -17.135 -6.508 -42.793 1.00 41.75 115 LYS A N 1
ATOM 943 C CA . LYS A 1 115 ? -15.795 -6.649 -42.211 1.00 41.75 115 LYS A CA 1
ATOM 944 C C . LYS A 1 115 ? -15.236 -5.257 -41.879 1.00 41.75 115 LYS A C 1
ATOM 946 O O . LYS A 1 115 ? -14.996 -4.473 -42.792 1.00 41.75 115 LYS A O 1
ATOM 951 N N . ALA A 1 116 ? -14.960 -4.977 -40.606 1.00 36.28 116 ALA A N 1
ATOM 952 C CA . ALA A 1 116 ? -14.172 -3.817 -40.192 1.00 36.28 116 ALA A CA 1
ATOM 953 C C . ALA A 1 116 ? -12.956 -4.275 -39.376 1.00 36.28 116 ALA A C 1
ATOM 955 O O . ALA A 1 116 ? -13.042 -4.689 -38.222 1.00 36.28 116 ALA A O 1
ATOM 956 N N . SER A 1 117 ? -11.801 -4.226 -40.030 1.00 39.88 117 SER A N 1
ATOM 957 C CA . SER A 1 117 ? -10.463 -4.436 -39.482 1.00 39.88 117 SER A CA 1
ATOM 958 C C . SER A 1 117 ? -10.118 -3.398 -38.406 1.00 39.88 117 SER A C 1
ATOM 960 O O . SER A 1 117 ? -10.082 -2.196 -38.667 1.00 39.88 117 SER A O 1
ATOM 962 N N . PHE A 1 118 ? -9.819 -3.877 -37.200 1.00 34.19 118 PHE A N 1
ATOM 963 C CA . PHE A 1 118 ? -9.472 -3.073 -36.028 1.00 34.19 118 PHE A CA 1
ATOM 964 C C . PHE A 1 118 ? -8.012 -2.581 -36.110 1.00 34.19 118 PHE A C 1
ATOM 966 O O . PHE A 1 118 ? -7.073 -3.359 -35.925 1.00 34.19 118 PHE A O 1
ATOM 973 N N . LYS A 1 119 ? -7.793 -1.285 -36.379 1.00 39.03 119 LYS A N 1
ATOM 974 C CA . LYS A 1 119 ? -6.469 -0.645 -36.253 1.00 39.03 119 LYS A CA 1
ATOM 975 C C . LYS A 1 119 ? -6.201 -0.333 -34.775 1.00 39.03 119 LYS A C 1
ATOM 977 O O . LYS A 1 119 ? -6.907 0.472 -34.178 1.00 39.03 119 LYS A O 1
ATOM 982 N N . ARG A 1 120 ? -5.168 -0.942 -34.176 1.00 41.03 120 ARG A N 1
ATOM 983 C CA . ARG A 1 120 ? -4.692 -0.572 -32.829 1.00 41.03 120 ARG A CA 1
ATOM 984 C C . ARG A 1 120 ? -3.920 0.744 -32.910 1.00 41.03 120 ARG A C 1
ATOM 986 O O . ARG A 1 120 ? -2.831 0.782 -33.474 1.00 41.03 120 ARG A O 1
ATOM 993 N N . SER A 1 121 ? -4.471 1.808 -32.334 1.00 47.31 121 SER A N 1
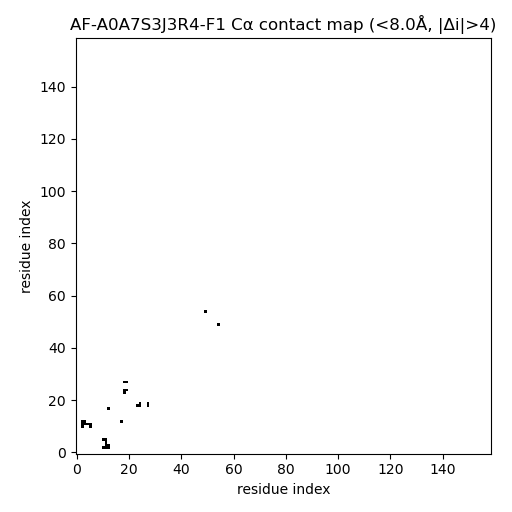ATOM 994 C CA . SER A 1 121 ? -3.775 3.081 -32.146 1.00 47.31 121 SER A CA 1
ATOM 995 C C . SER A 1 121 ? -2.828 3.014 -30.945 1.00 47.31 121 SER A C 1
ATOM 997 O O . SER A 1 121 ? -3.219 2.642 -29.839 1.00 47.31 121 SER A O 1
ATOM 999 N N . SER A 1 122 ? -1.578 3.397 -31.186 1.00 45.22 122 SER A N 1
ATOM 1000 C CA . SER A 1 122 ? -0.488 3.541 -30.224 1.00 45.22 122 SER A CA 1
ATOM 1001 C C . SER A 1 122 ? -0.772 4.610 -29.164 1.00 45.22 122 SER A C 1
ATOM 1003 O O . SER A 1 122 ? -1.118 5.745 -29.489 1.00 45.22 122 SER A O 1
ATOM 1005 N N . THR A 1 123 ? -0.542 4.276 -27.895 1.00 42.91 123 THR A N 1
ATOM 1006 C CA . THR A 1 123 ? -0.537 5.223 -26.774 1.00 42.91 123 THR A CA 1
ATOM 1007 C C . THR A 1 123 ? 0.678 6.145 -26.865 1.00 42.91 123 THR A C 1
ATOM 1009 O O . THR A 1 123 ? 1.786 5.762 -26.489 1.00 42.91 123 THR A O 1
ATOM 1012 N N . ALA A 1 124 ? 0.472 7.361 -27.357 1.00 38.25 124 ALA A N 1
ATOM 1013 C CA . ALA A 1 124 ? 1.492 8.400 -27.394 1.00 38.25 124 ALA A CA 1
ATOM 1014 C C . ALA A 1 124 ? 0.874 9.768 -27.097 1.00 38.25 124 ALA A C 1
ATOM 1016 O O . ALA A 1 124 ? 0.817 10.592 -27.995 1.00 38.25 124 ALA A O 1
ATOM 1017 N N . LYS A 1 125 ? 0.390 10.017 -25.870 1.00 38.28 125 LYS A N 1
ATOM 1018 C CA . LYS A 1 125 ? 0.031 11.374 -25.407 1.00 38.28 125 LYS A CA 1
ATOM 1019 C C . LYS A 1 125 ? 0.190 11.520 -23.889 1.00 38.28 125 LYS A C 1
ATOM 1021 O O . LYS A 1 125 ? -0.784 11.515 -23.155 1.00 38.28 125 LYS A O 1
ATOM 1026 N N . TYR A 1 126 ? 1.432 11.677 -23.442 1.00 29.89 126 TYR A N 1
ATOM 1027 C CA . TYR A 1 126 ? 1.746 12.501 -22.272 1.00 29.89 126 TYR A CA 1
ATOM 1028 C C . TYR A 1 126 ? 2.933 13.381 -22.657 1.00 29.89 126 TYR A C 1
ATOM 1030 O O . TYR A 1 126 ? 4.090 13.007 -22.490 1.00 29.89 126 TYR A O 1
ATOM 1038 N N . ALA A 1 127 ? 2.621 14.523 -23.264 1.00 34.78 127 ALA A N 1
ATOM 1039 C CA . ALA A 1 127 ? 3.540 15.637 -23.415 1.00 34.78 127 ALA A CA 1
ATOM 1040 C C . ALA A 1 127 ? 3.172 16.641 -22.318 1.00 34.78 127 ALA A C 1
ATOM 1042 O O . ALA A 1 127 ? 2.143 17.304 -22.412 1.00 34.78 127 ALA A O 1
ATOM 1043 N N . SER A 1 128 ? 3.963 16.699 -21.247 1.00 39.00 128 SER A N 1
ATOM 1044 C CA . SER A 1 128 ? 3.867 17.766 -20.251 1.00 39.00 128 SER A CA 1
ATOM 1045 C C . SER A 1 128 ? 4.906 18.828 -20.588 1.00 39.00 128 SER A C 1
ATOM 1047 O O . SER A 1 128 ? 6.111 18.580 -20.498 1.00 39.00 128 SER A O 1
ATOM 1049 N N . ALA A 1 129 ? 4.423 19.996 -20.994 1.00 33.59 129 ALA A N 1
ATOM 1050 C CA . ALA A 1 129 ? 5.204 21.214 -21.087 1.00 33.59 129 ALA A CA 1
ATOM 1051 C C . ALA A 1 129 ? 5.629 21.662 -19.681 1.00 33.59 129 ALA A C 1
ATOM 1053 O O . ALA A 1 129 ? 4.778 21.840 -18.815 1.00 33.59 129 ALA A O 1
ATOM 1054 N N . VAL A 1 130 ? 6.929 21.876 -19.474 1.00 35.56 130 VAL A N 1
ATOM 1055 C CA . VAL A 1 130 ? 7.435 22.812 -18.464 1.00 35.56 130 VAL A CA 1
ATOM 1056 C C . VAL A 1 130 ? 8.606 23.557 -19.091 1.00 35.56 130 VAL A C 1
ATOM 1058 O O . VAL A 1 130 ? 9.625 22.964 -19.448 1.00 35.56 130 VAL A O 1
ATOM 1061 N N . SER A 1 131 ? 8.423 24.861 -19.263 1.00 32.50 131 SER A N 1
ATOM 1062 C CA . SER A 1 131 ? 9.457 25.812 -19.638 1.00 32.50 131 SER A CA 1
ATOM 1063 C C . SER A 1 131 ? 10.280 26.236 -18.415 1.00 32.50 131 SER A C 1
ATOM 1065 O O . SER A 1 131 ? 9.747 26.400 -17.322 1.00 32.50 131 SER A O 1
ATOM 1067 N N . THR A 1 132 ? 11.571 26.468 -18.678 1.00 33.62 132 THR A N 1
ATOM 1068 C CA . THR A 1 132 ? 12.531 27.346 -17.975 1.00 33.62 132 THR A CA 1
ATOM 1069 C C . THR A 1 132 ? 12.939 27.041 -16.528 1.00 33.62 132 THR A C 1
ATOM 1071 O O . THR A 1 132 ? 12.251 27.409 -15.586 1.00 33.62 132 THR A O 1
ATOM 1074 N N . ALA A 1 133 ? 14.176 26.554 -16.370 1.00 28.73 133 ALA A N 1
ATOM 1075 C CA . ALA A 1 133 ? 15.189 27.178 -15.507 1.00 28.73 133 ALA A CA 1
ATOM 1076 C C . ALA A 1 133 ? 16.591 26.670 -15.900 1.00 28.73 133 ALA A C 1
ATOM 1078 O O . ALA A 1 133 ? 16.834 25.468 -16.004 1.00 28.73 133 ALA A O 1
ATOM 1079 N N . ALA A 1 134 ? 17.499 27.603 -16.173 1.00 31.59 134 ALA A N 1
ATOM 1080 C CA . ALA A 1 134 ? 18.873 27.352 -16.580 1.00 31.59 134 ALA A CA 1
ATOM 1081 C C . ALA A 1 134 ? 19.725 26.758 -15.440 1.00 31.59 134 ALA A C 1
ATOM 1083 O O . ALA A 1 134 ? 19.608 27.189 -14.296 1.00 31.59 134 ALA A O 1
ATOM 1084 N N . THR A 1 135 ? 20.619 25.810 -15.757 1.00 35.31 135 THR A N 1
ATOM 1085 C CA . THR A 1 135 ? 22.087 25.889 -15.540 1.00 35.31 135 THR A CA 1
ATOM 1086 C C . THR A 1 135 ? 22.793 24.528 -15.726 1.00 35.31 135 THR A C 1
ATOM 1088 O O . THR A 1 135 ? 22.321 23.484 -15.286 1.00 35.31 135 THR A O 1
ATOM 1091 N N . LYS A 1 136 ? 23.991 24.611 -16.331 1.00 35.41 136 LYS A N 1
ATOM 1092 C CA . LYS A 1 136 ? 25.054 23.610 -16.590 1.00 35.41 136 LYS A CA 1
ATOM 1093 C C . LYS A 1 136 ? 24.920 22.652 -17.794 1.00 35.41 136 LYS A C 1
ATOM 1095 O O . LYS A 1 136 ? 23.938 21.947 -17.988 1.00 35.41 136 LYS A O 1
ATOM 1100 N N . ALA A 1 137 ? 25.998 22.680 -18.586 1.00 36.91 137 ALA A N 1
ATOM 1101 C CA . ALA A 1 137 ? 26.255 22.059 -19.885 1.00 36.91 137 ALA A CA 1
ATOM 1102 C C . ALA A 1 137 ? 25.983 20.536 -19.967 1.00 36.91 137 ALA A C 1
ATOM 1104 O O . ALA A 1 137 ? 26.014 19.841 -18.948 1.00 36.91 137 ALA A O 1
ATOM 1105 N N . PRO A 1 138 ? 25.720 19.995 -21.175 1.00 40.81 138 PRO A N 1
ATOM 1106 C CA . PRO A 1 138 ? 25.172 18.655 -21.350 1.00 40.81 138 PRO A CA 1
ATOM 1107 C C . PRO A 1 138 ? 26.242 17.566 -21.195 1.00 40.81 138 PRO A C 1
ATOM 1109 O O . PRO A 1 138 ? 27.116 17.404 -22.041 1.00 40.81 138 PRO A O 1
ATOM 1112 N N . ALA A 1 139 ? 26.129 16.758 -20.140 1.00 48.84 139 ALA A N 1
ATOM 1113 C CA . ALA A 1 139 ? 26.756 15.442 -20.118 1.00 48.84 139 ALA A CA 1
ATOM 1114 C C . ALA A 1 139 ? 26.044 14.536 -21.141 1.00 48.84 139 ALA A C 1
ATOM 1116 O O . ALA A 1 139 ? 24.820 14.396 -21.103 1.00 48.84 139 ALA A O 1
ATOM 1117 N N . ASP A 1 140 ? 26.827 13.973 -22.058 1.00 49.31 140 ASP A N 1
ATOM 1118 C CA . ASP A 1 140 ? 26.458 13.086 -23.166 1.00 49.31 140 ASP A CA 1
ATOM 1119 C C . ASP A 1 140 ? 25.529 11.934 -22.714 1.00 49.31 140 ASP A C 1
ATOM 1121 O O . ASP A 1 140 ? 25.957 10.930 -22.140 1.00 49.31 140 ASP A O 1
ATOM 1125 N N . LYS A 1 141 ? 24.216 12.120 -22.915 1.00 46.62 141 LYS A N 1
ATOM 1126 C CA . LYS A 1 141 ? 23.139 11.258 -22.386 1.00 46.62 141 LYS A CA 1
ATOM 1127 C C . LYS A 1 141 ? 23.053 9.892 -23.076 1.00 46.62 141 LYS A C 1
ATOM 1129 O O . LYS A 1 141 ? 22.340 9.015 -22.575 1.00 46.62 141 LYS A O 1
ATOM 1134 N N . ASP A 1 142 ? 23.740 9.702 -24.199 1.00 56.03 142 ASP A N 1
ATOM 1135 C CA . ASP A 1 142 ? 23.633 8.483 -25.004 1.00 56.03 142 ASP A CA 1
ATOM 1136 C C . ASP A 1 142 ? 24.660 7.422 -24.594 1.00 56.03 142 ASP A C 1
ATOM 1138 O O . ASP A 1 142 ? 24.310 6.242 -24.484 1.00 56.03 142 ASP A O 1
ATOM 1142 N N . LYS A 1 143 ? 25.863 7.839 -24.181 1.00 48.59 143 LYS A N 1
ATOM 1143 C CA . LYS A 1 143 ? 26.888 6.925 -23.643 1.00 48.59 143 LYS A CA 1
ATOM 1144 C C . LYS A 1 143 ? 26.449 6.232 -22.357 1.00 48.59 143 LYS A C 1
ATOM 1146 O O . LYS A 1 143 ? 26.739 5.052 -22.154 1.00 48.59 143 LYS A O 1
ATOM 1151 N N . ASP A 1 144 ? 25.713 6.935 -21.500 1.00 55.84 144 ASP A N 1
ATOM 1152 C CA . ASP A 1 144 ? 25.232 6.364 -20.243 1.00 55.84 144 ASP A CA 1
ATOM 1153 C C . ASP A 1 144 ? 24.194 5.265 -20.492 1.00 55.84 144 ASP A C 1
ATOM 1155 O O . ASP A 1 144 ? 24.311 4.175 -19.931 1.00 55.84 144 ASP A O 1
ATOM 1159 N N . LYS A 1 145 ? 23.220 5.482 -21.387 1.00 56.16 145 LYS A N 1
ATOM 1160 C CA . LYS A 1 145 ? 22.211 4.462 -21.733 1.00 56.16 145 LYS A CA 1
ATOM 1161 C C . LYS A 1 145 ? 22.848 3.203 -22.317 1.00 56.16 145 LYS A C 1
ATOM 1163 O O . LYS A 1 145 ? 22.431 2.094 -21.976 1.00 56.16 145 LYS A O 1
ATOM 1168 N N . GLU A 1 146 ? 23.851 3.367 -23.172 1.00 63.81 146 GLU A N 1
ATOM 1169 C CA . GLU A 1 146 ? 24.557 2.256 -23.805 1.00 63.81 146 GLU A CA 1
ATOM 1170 C C . GLU A 1 146 ? 25.432 1.490 -22.807 1.00 63.81 146 GLU A C 1
ATOM 1172 O O . GLU A 1 146 ? 25.393 0.258 -22.766 1.00 63.81 146 GLU A O 1
ATOM 1177 N N . LYS A 1 147 ? 26.106 2.201 -21.895 1.00 67.88 147 LYS A N 1
ATOM 1178 C CA . LYS A 1 147 ? 26.818 1.603 -20.759 1.00 67.88 147 LYS A CA 1
ATOM 1179 C C . LYS A 1 147 ? 25.877 0.802 -19.858 1.00 67.88 147 LYS A C 1
ATOM 1181 O O . LYS A 1 147 ? 26.221 -0.314 -19.466 1.00 67.88 147 LYS A O 1
ATOM 1186 N N . TYR A 1 148 ? 24.677 1.318 -19.573 1.00 62.34 148 TYR A N 1
ATOM 1187 C CA . TYR A 1 148 ? 23.668 0.593 -18.796 1.00 62.34 148 TYR A CA 1
ATOM 1188 C C . TYR A 1 148 ? 23.162 -0.645 -19.546 1.00 62.34 148 TYR A C 1
ATOM 1190 O O . TYR A 1 148 ? 23.114 -1.727 -18.964 1.00 62.34 148 TYR A O 1
ATOM 1198 N N . LYS A 1 149 ? 22.866 -0.541 -20.847 1.00 68.81 149 LYS A N 1
ATOM 1199 C CA . LYS A 1 149 ? 22.462 -1.689 -21.678 1.00 68.81 149 LYS A CA 1
ATOM 1200 C C . LYS A 1 149 ? 23.547 -2.777 -21.710 1.00 68.81 149 LYS A C 1
ATOM 1202 O O . LYS A 1 149 ? 23.228 -3.954 -21.533 1.00 68.81 149 LYS A O 1
ATOM 1207 N N . LYS A 1 150 ? 24.819 -2.381 -21.835 1.00 71.00 150 LYS A N 1
ATOM 1208 C CA . LYS A 1 150 ? 25.986 -3.276 -21.844 1.00 71.00 150 LYS A CA 1
ATOM 1209 C C . LYS A 1 150 ? 26.235 -3.936 -20.484 1.00 71.00 150 LYS A C 1
ATOM 1211 O O . LYS A 1 150 ? 26.492 -5.135 -20.442 1.00 71.00 150 LYS A O 1
ATOM 1216 N N . TYR A 1 151 ? 26.084 -3.207 -19.373 1.00 71.19 151 TYR A N 1
ATOM 1217 C CA . TYR A 1 151 ? 26.208 -3.761 -18.015 1.00 71.19 151 TYR A CA 1
ATOM 1218 C C . TYR A 1 151 ? 25.204 -4.898 -17.763 1.00 71.19 151 TYR A C 1
ATOM 1220 O O . TYR A 1 151 ? 25.574 -5.949 -17.238 1.00 71.19 151 TYR A O 1
ATOM 1228 N N . TYR A 1 152 ? 23.945 -4.733 -18.183 1.00 60.03 152 TYR A N 1
ATOM 1229 C CA . TYR A 1 152 ? 22.930 -5.778 -18.003 1.00 60.03 152 TYR A CA 1
ATOM 1230 C C . TYR A 1 152 ? 23.027 -6.917 -19.022 1.00 60.03 152 TYR A C 1
ATOM 1232 O O . TYR A 1 152 ? 22.686 -8.047 -18.675 1.00 60.03 152 TYR A O 1
ATOM 1240 N N . GLN A 1 153 ? 23.525 -6.667 -20.238 1.00 64.88 153 GLN A N 1
ATOM 1241 C CA . GLN A 1 153 ? 23.862 -7.746 -21.173 1.00 64.88 153 GLN A CA 1
ATOM 1242 C C . GLN A 1 153 ? 25.012 -8.604 -20.631 1.00 64.88 153 GLN A C 1
ATOM 1244 O O . GLN A 1 153 ? 24.874 -9.821 -20.578 1.00 64.88 153 GLN A O 1
ATOM 1249 N N . ALA A 1 154 ? 26.087 -7.994 -20.124 1.00 68.75 154 ALA A N 1
ATOM 1250 C CA . ALA A 1 154 ? 27.243 -8.719 -19.593 1.00 68.75 154 ALA A CA 1
ATOM 1251 C C . ALA A 1 154 ? 26.909 -9.586 -18.365 1.00 68.75 154 ALA A C 1
ATOM 1253 O O . ALA A 1 154 ? 27.455 -10.673 -18.201 1.00 68.75 154 ALA A O 1
ATOM 1254 N N . LYS A 1 155 ? 25.975 -9.147 -17.511 1.00 59.59 155 LYS A N 1
ATOM 1255 C CA . LYS A 1 155 ? 25.558 -9.903 -16.318 1.00 59.59 155 LYS A CA 1
ATOM 1256 C C . LYS A 1 155 ? 24.537 -11.013 -16.609 1.00 59.59 155 LYS A C 1
ATOM 1258 O O . LYS A 1 155 ? 24.275 -11.827 -15.732 1.00 59.59 155 LYS A O 1
ATOM 1263 N N . SER A 1 156 ? 23.956 -11.046 -17.812 1.00 50.47 156 SER A N 1
ATOM 1264 C CA . SER A 1 156 ? 22.998 -12.082 -18.229 1.00 50.47 156 SER A CA 1
ATOM 1265 C C . SER A 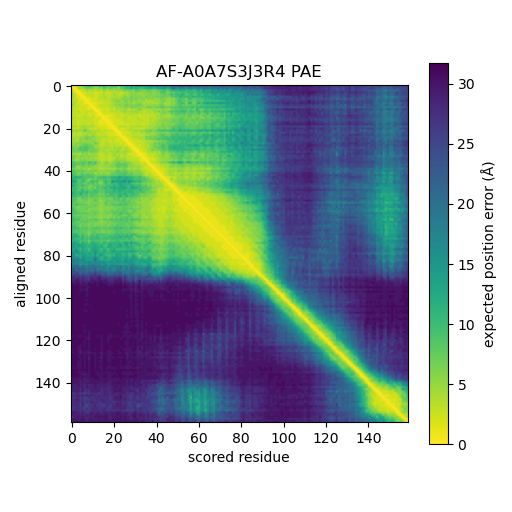1 156 ? 23.661 -13.346 -18.790 1.00 50.47 156 SER A C 1
ATOM 1267 O O . SER A 1 156 ? 22.955 -14.331 -18.964 1.00 50.47 156 SER A O 1
ATOM 1269 N N . TYR A 1 157 ?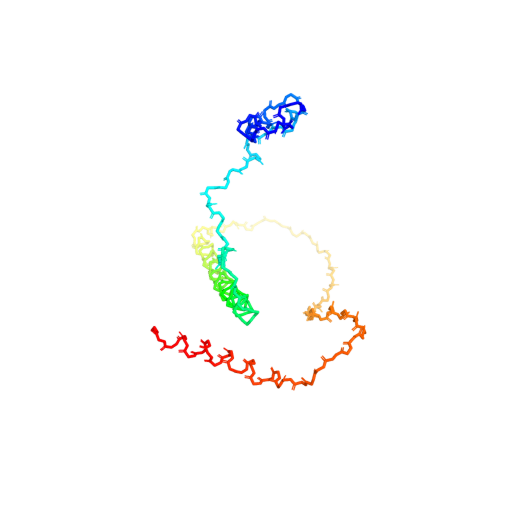 24.972 -13.323 -19.059 1.00 44.50 157 TYR A N 1
ATOM 1270 C CA . TYR A 1 157 ? 25.733 -14.426 -19.673 1.00 44.50 157 TYR A CA 1
ATOM 1271 C C . TYR A 1 157 ? 26.682 -15.145 -18.698 1.00 44.50 157 TYR A C 1
ATOM 1273 O O . TYR A 1 157 ? 27.615 -15.817 -19.120 1.00 44.50 157 TYR A O 1
ATOM 1281 N N . LYS A 1 158 ? 26.476 -14.989 -17.384 1.00 45.72 158 LYS A N 1
ATOM 1282 C CA . LYS A 1 158 ? 27.267 -15.686 -16.353 1.00 45.72 158 LYS A CA 1
ATOM 1283 C C . LYS A 1 158 ? 26.401 -16.583 -15.457 1.00 45.72 158 LYS A C 1
ATOM 1285 O O . LYS A 1 158 ? 26.592 -16.618 -14.244 1.00 45.72 158 LYS A O 1
ATOM 1290 N N . MET A 1 159 ? 25.426 -17.237 -16.086 1.00 38.47 159 MET A N 1
ATOM 1291 C CA . MET A 1 159 ? 24.680 -18.408 -15.616 1.00 38.47 159 MET A CA 1
ATOM 1292 C C . MET A 1 159 ? 24.742 -19.440 -16.730 1.00 38.47 159 MET A C 1
ATOM 1294 O O . MET A 1 159 ? 24.500 -19.015 -17.883 1.00 38.47 159 MET A O 1
#

Nearest PDB structures (foldseek):
  4h3p-assembly1_A  TM=8.802E-01  e=2.708E-02  Homo sapiens
  4fv8-assembly1_A  TM=8.499E-01  e=2.342E-02  Homo sapiens
  5bve-assembly1_A  TM=8.453E-01  e=2.518E-02  Homo sapiens
  4fv9-assembly1_A  TM=8.645E-01  e=3.896E-02  Homo sapiens
  5bue-assembly1_A  TM=8.585E-01  e=4.190E-02  Homo sapiens

Mean predicted aligned error: 18.91 Å

Sequence (159 aa):
MNKLLKFNPKERLTVEEALEHTYVSQFHNIDNEPVCNKVISIPIDDNKKFSIKEYRLKIYTDIHKRKKELRKKNMIKEQLYYQKAKAAAATTQYGRGYPKKDVAEPARPATTHGKASFKRSSTAKYASAVSTAATKAPADKDKDKEKYKKYYQAKSYKM

Foldseek 3Di:
DVQQPDPDPVSHDDPVRVLVDPVNVVPRDPVPDDDDPDDDDDPDDPVDDDDPVVVVVVVVVVVVVVVVVVVVVVVVVVVVVVVVVVVVVVVVPPDPDDDDDDDDDDDDDDDDDDDDDDDDDDPDDDDDDDDDDDDDDDDDPPVVVVVVVVVVVVVVPPD

pLDDT: mean 70.28, std 23.85, range [28.73, 94.56]

Secondary structure (DSSP, 8-state):
-TTT--SSGGGSPPHHHHHTSTTTTTT--GGG-----S----SS-TTS---HHHHHHHHHHHHHHHHHHHHHHHHHHHHHHHHHHHHHHHHTTS--PPPPP---------------------------------------HHHHHHHHHHHHHHHTS--

Organism: NCBI:txid151035

Radius of gyration: 30.75 Å; Cα contacts (8 Å, |Δi|>4): 15; chains: 1; bounding box: 67×67×70 Å